Protein AF-A0A936I735-F1 (afdb_monomer_lite)

Secondary structure (DSSP, 8-state):
-HHHHHHHTTS-EEEE--TTS-HHHHHHHHHHHHGGGEEEESSS-HHHHHHH-SEEE-SS-TTHHHHHHTT-EEE-SS-HHHHHTT-GGGGTTTHHHHHHHHHHHHHHT-------GGGGSSSSTTSS--

Sequence (130 aa):
MQSCKNIAGGRKIVFKLHPNEKVHRAIREIEKVFADTAEVYTACNTDHMIANCEELITQFSSVVYIGMALGKKVYSYFPIEQLKERMPIQNGGTSAKLIAEWSKAILLEEDLEFVPAVKYFQSSQLLFND

Foldseek 3Di: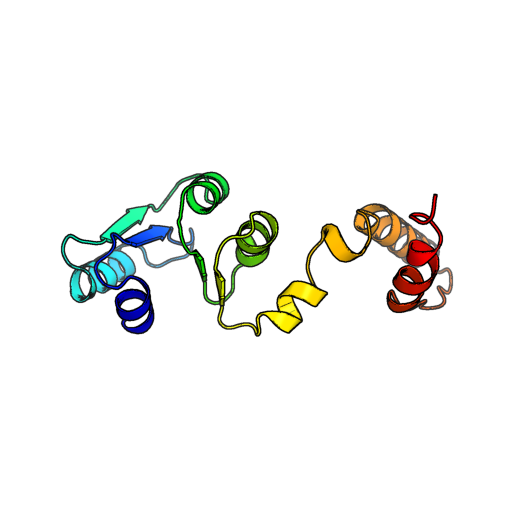
DVVVVVVCVLAAEEAEDDLPDPVVVVVVVCCVRQPPRYDYDPDDDVLVVLLPDQAEEDEDDPCQLSNVVSVHHYHYVDDPVVVVVVRCPLQVVCVVVVVVVVVVCVVVVNDDDDDDSVVRVVVVVVPPDD

Structure (mmCIF, N/CA/C/O backbone):
data_AF-A0A936I735-F1
#
_entry.id   AF-A0A936I735-F1
#
loop_
_atom_site.group_PDB
_atom_site.id
_atom_site.type_symbol
_atom_site.label_atom_id
_atom_site.label_alt_id
_atom_site.label_comp_id
_atom_site.label_asym_id
_atom_site.label_entity_id
_atom_site.label_seq_id
_atom_site.pdbx_PDB_ins_code
_atom_site.Cartn_x
_atom_site.Cartn_y
_atom_site.Cartn_z
_atom_site.occupancy
_atom_site.B_iso_or_equiv
_atom_site.auth_seq_id
_atom_site.auth_comp_id
_atom_site.auth_asym_id
_atom_site.auth_atom_id
_atom_site.pdbx_PDB_model_num
ATOM 1 N N . MET A 1 1 ? -1.718 11.078 9.966 1.00 82.94 1 MET A N 1
ATOM 2 C CA . MET A 1 1 ? -2.798 10.341 10.663 1.00 82.94 1 MET A CA 1
ATOM 3 C C . MET A 1 1 ? -4.148 11.037 10.548 1.00 82.94 1 MET A C 1
ATOM 5 O O . MET A 1 1 ? -5.069 10.395 10.068 1.00 82.94 1 MET A O 1
ATOM 9 N N . GLN A 1 2 ? -4.283 12.327 10.888 1.00 85.69 2 GLN A N 1
ATOM 10 C CA . GLN A 1 2 ? -5.578 13.025 10.784 1.00 85.69 2 GLN A CA 1
ATOM 11 C C . GLN A 1 2 ? -6.191 12.978 9.373 1.00 85.69 2 GLN A C 1
ATOM 13 O O . GLN A 1 2 ? -7.377 12.701 9.229 1.00 85.69 2 GLN A O 1
ATOM 18 N N . SER A 1 3 ? -5.377 13.141 8.325 1.00 89.94 3 SER A N 1
ATOM 19 C CA . SER A 1 3 ? -5.841 13.011 6.938 1.00 89.94 3 SER A CA 1
ATOM 20 C C . SER A 1 3 ? -6.446 11.634 6.649 1.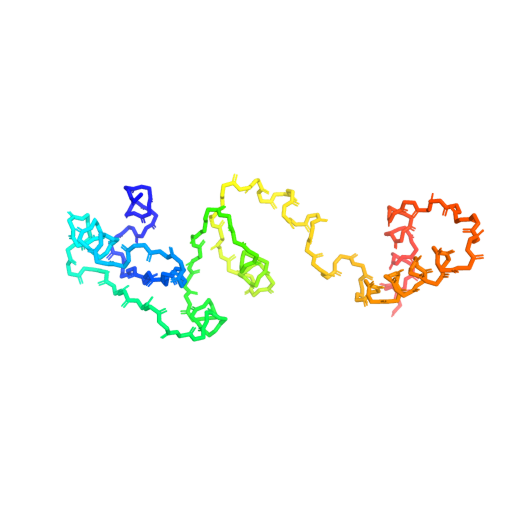00 89.94 3 SER A C 1
ATOM 22 O O . SER A 1 3 ? -7.480 11.549 5.999 1.00 89.94 3 SER A O 1
ATOM 24 N N . CYS A 1 4 ? -5.863 10.558 7.192 1.00 92.12 4 CYS A N 1
ATOM 25 C CA . CYS A 1 4 ? -6.403 9.207 7.034 1.00 92.12 4 CYS A CA 1
ATOM 26 C C . CYS A 1 4 ? -7.763 9.055 7.731 1.00 92.12 4 CYS A C 1
ATOM 28 O O . CYS A 1 4 ? -8.644 8.402 7.186 1.00 92.12 4 CYS A O 1
ATOM 30 N N . LYS A 1 5 ? -7.963 9.691 8.895 1.00 90.12 5 LYS A N 1
ATOM 31 C CA . LYS A 1 5 ? -9.254 9.703 9.606 1.00 90.12 5 LYS A CA 1
ATOM 32 C C . LYS A 1 5 ? -10.343 10.400 8.795 1.00 90.12 5 LYS A C 1
ATOM 34 O O . LYS A 1 5 ? -11.456 9.894 8.699 1.00 90.12 5 LYS A O 1
ATOM 39 N N . ASN A 1 6 ? -9.998 11.522 8.169 1.00 92.12 6 ASN A N 1
ATOM 40 C CA . ASN A 1 6 ? -10.924 12.258 7.314 1.00 92.12 6 ASN A CA 1
ATOM 41 C C . ASN A 1 6 ? -11.299 11.446 6.063 1.00 92.12 6 ASN A C 1
ATOM 43 O O . ASN A 1 6 ? -12.469 11.400 5.705 1.00 92.12 6 ASN A O 1
ATOM 47 N N . ILE A 1 7 ? -10.329 10.767 5.436 1.00 93.19 7 ILE A N 1
ATOM 48 C CA . ILE A 1 7 ? -10.574 9.877 4.285 1.00 93.19 7 ILE A CA 1
ATOM 49 C C . ILE A 1 7 ? -11.459 8.689 4.686 1.00 93.19 7 ILE A C 1
ATOM 51 O O . ILE A 1 7 ? -12.406 8.351 3.974 1.00 93.19 7 ILE A O 1
ATOM 55 N N . ALA A 1 8 ? -11.180 8.077 5.842 1.00 92.19 8 ALA A N 1
ATOM 56 C CA . ALA A 1 8 ? -11.948 6.947 6.350 1.00 92.19 8 ALA A CA 1
ATOM 57 C C . ALA A 1 8 ? -13.418 7.314 6.608 1.00 92.19 8 ALA A C 1
ATOM 59 O O . ALA A 1 8 ? -14.290 6.473 6.420 1.00 92.19 8 ALA A O 1
ATOM 60 N N . GLY A 1 9 ? -13.716 8.555 7.013 1.00 90.94 9 GLY A N 1
ATOM 61 C CA . GLY A 1 9 ? -15.096 9.038 7.134 1.00 90.94 9 GLY A CA 1
ATOM 62 C C . GLY A 1 9 ? -15.965 8.187 8.068 1.00 90.94 9 GLY A C 1
ATOM 63 O O . GLY A 1 9 ? -17.140 7.978 7.788 1.00 90.94 9 GLY A O 1
ATOM 64 N N . GLY A 1 10 ? -15.374 7.638 9.134 1.00 89.38 10 GLY A N 1
ATOM 65 C CA . GLY A 1 10 ? -16.045 6.731 10.075 1.00 89.38 10 GLY A CA 1
ATOM 66 C C . GLY A 1 10 ? -16.001 5.246 9.695 1.00 89.38 10 GLY A C 1
ATOM 67 O O . GLY A 1 10 ? -16.372 4.411 10.515 1.00 89.38 10 GLY A O 1
ATOM 68 N N . ARG A 1 11 ? -15.509 4.887 8.500 1.00 92.44 11 ARG A N 1
ATOM 69 C CA . ARG A 1 11 ? -15.214 3.490 8.151 1.00 92.44 11 ARG A CA 1
ATOM 70 C C . ARG A 1 11 ? -14.033 2.975 8.973 1.00 92.44 11 ARG A C 1
ATOM 72 O O . ARG A 1 11 ? -13.132 3.730 9.344 1.00 92.44 11 ARG A O 1
ATOM 79 N N . LYS A 1 12 ? -14.024 1.663 9.202 1.00 93.94 12 LYS A N 1
ATOM 80 C CA . LYS A 1 12 ? -12.902 0.955 9.818 1.00 93.94 12 LYS A CA 1
ATOM 81 C C . LYS A 1 12 ? -11.635 1.149 8.987 1.00 93.94 12 LYS A C 1
ATOM 83 O O . LYS A 1 12 ? -11.676 1.042 7.761 1.00 93.94 12 LYS A O 1
ATOM 88 N N . ILE A 1 13 ? -10.513 1.398 9.652 1.00 95.56 13 ILE A N 1
ATOM 89 C CA . ILE A 1 13 ? -9.209 1.544 9.006 1.00 95.56 13 ILE A CA 1
ATOM 90 C C . ILE A 1 13 ? -8.292 0.392 9.402 1.00 95.56 13 ILE A C 1
ATOM 92 O O . ILE A 1 13 ? -8.216 0.005 10.565 1.00 95.56 13 ILE A O 1
ATOM 96 N N . VAL A 1 14 ? -7.574 -0.151 8.424 1.00 95.44 14 VAL A N 1
ATOM 97 C CA . VAL A 1 14 ? -6.590 -1.203 8.665 1.00 95.44 14 VAL A CA 1
ATOM 98 C C . VAL A 1 14 ? -5.197 -0.656 8.382 1.00 95.44 14 VAL A C 1
ATOM 100 O O . VAL A 1 14 ? -4.895 -0.224 7.271 1.00 95.44 14 VAL A O 1
ATOM 103 N N . PHE A 1 15 ? -4.338 -0.679 9.394 1.00 95.62 15 PHE A N 1
ATOM 104 C CA . PHE A 1 15 ? -2.940 -0.291 9.304 1.00 95.62 15 PHE A CA 1
ATOM 105 C C . PHE A 1 15 ? -2.065 -1.525 9.140 1.00 95.62 15 PHE A C 1
ATOM 107 O O . PHE A 1 15 ? -1.993 -2.364 10.032 1.00 95.62 15 PHE A O 1
ATOM 114 N N . LYS A 1 16 ? -1.329 -1.600 8.032 1.00 95.31 16 LYS A N 1
ATOM 115 C CA . LYS A 1 16 ? -0.221 -2.543 7.872 1.00 95.31 16 LYS A CA 1
ATOM 116 C C . LYS A 1 16 ? 1.089 -1.807 8.131 1.00 95.31 16 LYS A C 1
ATOM 118 O O . LYS A 1 16 ? 1.448 -0.905 7.375 1.00 95.31 16 LYS A O 1
ATOM 123 N N . LEU A 1 17 ? 1.813 -2.184 9.182 1.00 94.56 17 LEU A N 1
ATOM 124 C CA . LEU A 1 17 ? 3.085 -1.546 9.524 1.00 94.56 17 LEU A CA 1
ATOM 125 C C . LEU A 1 17 ? 4.237 -2.089 8.665 1.00 94.56 17 LEU A C 1
ATOM 127 O O . LEU A 1 17 ? 4.254 -3.246 8.229 1.00 94.56 17 LEU A O 1
ATOM 131 N N . HIS A 1 18 ? 5.215 -1.232 8.376 1.00 89.50 18 HIS A N 1
ATOM 132 C CA . HIS A 1 18 ? 6.459 -1.670 7.750 1.00 89.50 18 HIS A CA 1
ATOM 133 C C . HIS A 1 18 ? 7.284 -2.483 8.768 1.00 89.50 18 HIS A C 1
ATOM 135 O O . HIS A 1 18 ? 7.281 -2.118 9.942 1.00 89.50 18 HIS A O 1
ATOM 141 N N . PRO A 1 19 ? 8.023 -3.535 8.363 1.00 88.50 19 PRO A N 1
ATOM 142 C CA . PRO A 1 19 ? 8.858 -4.310 9.290 1.00 88.50 19 PRO A CA 1
ATOM 143 C C . PRO A 1 19 ? 9.851 -3.461 10.101 1.00 88.50 19 PRO A C 1
ATOM 145 O O . PRO A 1 19 ? 10.115 -3.752 11.260 1.00 88.50 19 PRO A O 1
ATOM 148 N N . ASN A 1 20 ? 10.347 -2.373 9.504 1.00 90.00 20 ASN A N 1
ATOM 149 C CA . ASN A 1 20 ? 11.278 -1.434 10.147 1.00 90.00 20 ASN A CA 1
ATOM 150 C C . ASN A 1 20 ? 10.590 -0.327 10.973 1.00 90.00 20 ASN A C 1
ATOM 152 O O . ASN A 1 20 ? 11.257 0.605 11.420 1.00 90.00 20 ASN A O 1
ATOM 156 N N . GLU A 1 21 ? 9.267 -0.365 11.136 1.00 92.25 21 GLU A N 1
ATOM 157 C CA . GLU A 1 21 ? 8.545 0.627 11.934 1.00 92.25 21 GLU A CA 1
ATOM 158 C C . GLU A 1 21 ? 8.789 0.416 13.436 1.00 92.25 21 GLU A C 1
ATOM 160 O O . GLU A 1 21 ? 8.927 -0.708 13.921 1.00 92.25 21 GLU A O 1
ATOM 165 N N . LYS A 1 22 ? 8.763 1.501 14.218 1.00 95.56 22 LYS A N 1
ATOM 166 C CA . LYS A 1 22 ? 8.757 1.428 15.684 1.00 95.56 22 LYS A CA 1
ATOM 167 C C . LYS A 1 22 ? 7.367 1.002 16.165 1.00 95.56 22 LYS A C 1
ATOM 169 O O . LYS A 1 22 ? 6.604 1.825 16.668 1.00 95.56 22 LYS A O 1
ATOM 174 N N . VAL A 1 23 ? 7.052 -0.289 16.038 1.00 94.69 23 VAL A N 1
ATOM 175 C CA . VAL A 1 23 ? 5.714 -0.884 16.241 1.00 94.69 23 VAL A CA 1
ATOM 176 C C . VAL A 1 23 ? 4.999 -0.365 17.491 1.00 94.69 23 VAL A C 1
ATOM 178 O O . VAL A 1 23 ? 3.900 0.172 17.387 1.00 94.69 23 VAL A O 1
ATOM 181 N N . HIS A 1 24 ? 5.626 -0.441 18.670 1.00 94.62 24 HIS A N 1
ATOM 182 C CA . HIS A 1 24 ? 4.991 0.008 19.918 1.00 94.62 24 HIS A CA 1
ATOM 183 C C . HIS A 1 24 ? 4.646 1.498 19.922 1.00 94.62 24 HIS A C 1
ATOM 185 O O . HIS A 1 24 ? 3.649 1.907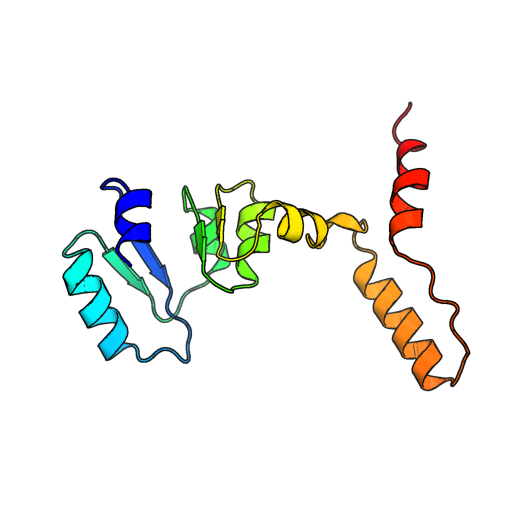 20.511 1.00 94.62 24 HIS A O 1
ATOM 191 N N . ARG A 1 25 ? 5.483 2.328 19.294 1.00 95.75 25 ARG A N 1
ATOM 192 C CA . ARG A 1 25 ? 5.204 3.755 19.155 1.00 95.75 25 ARG A CA 1
ATOM 193 C C . ARG A 1 25 ? 4.048 3.967 18.178 1.00 95.75 25 ARG A C 1
ATOM 195 O O . ARG A 1 25 ? 3.125 4.697 18.519 1.00 95.75 25 ARG A O 1
ATOM 202 N N . ALA A 1 26 ? 4.096 3.319 17.016 1.00 95.00 26 ALA A N 1
ATOM 203 C CA . ALA A 1 26 ? 3.087 3.456 15.973 1.00 95.00 26 ALA A CA 1
ATOM 204 C C . ALA A 1 26 ? 1.693 3.031 16.457 1.00 95.00 26 ALA A C 1
ATOM 206 O O . ALA A 1 26 ? 0.743 3.780 16.263 1.00 95.00 26 ALA A O 1
ATOM 207 N N . ILE A 1 27 ? 1.576 1.896 17.156 1.00 94.06 27 ILE A N 1
ATOM 208 C CA . ILE A 1 27 ? 0.305 1.431 17.738 1.00 94.06 27 ILE A CA 1
ATOM 209 C C . ILE A 1 27 ? -0.271 2.486 18.689 1.00 94.06 27 ILE A C 1
ATOM 211 O O . ILE A 1 27 ? -1.406 2.910 18.501 1.00 94.06 27 ILE A O 1
ATOM 215 N N . ARG A 1 28 ? 0.534 3.011 19.626 1.00 94.12 28 ARG A N 1
ATOM 216 C CA . ARG A 1 28 ? 0.080 4.070 20.547 1.00 94.12 28 ARG A CA 1
ATOM 217 C C . ARG A 1 28 ? -0.370 5.339 19.825 1.00 94.12 28 ARG A C 1
ATOM 219 O O . ARG A 1 28 ? -1.277 6.021 20.289 1.00 94.12 28 ARG A O 1
ATOM 226 N N . GLU A 1 29 ? 0.301 5.718 18.740 1.00 94.81 29 GLU A N 1
ATOM 227 C CA . GLU A 1 29 ? -0.087 6.886 17.942 1.00 94.81 29 GLU A CA 1
ATOM 228 C C . GLU A 1 29 ? -1.395 6.634 17.171 1.00 94.81 29 GLU A C 1
ATOM 230 O O . GLU A 1 29 ? -2.242 7.524 17.114 1.00 94.81 29 GLU A O 1
ATOM 235 N N . ILE A 1 30 ? -1.595 5.422 16.645 1.00 94.62 30 ILE A N 1
ATOM 236 C CA . ILE A 1 30 ? -2.829 5.006 15.964 1.00 94.62 30 ILE A CA 1
ATOM 237 C C . ILE A 1 30 ? -4.005 4.994 16.948 1.00 94.62 30 ILE A C 1
ATOM 239 O O . ILE A 1 30 ? -5.010 5.656 16.700 1.00 94.62 30 ILE A O 1
ATOM 243 N N . GLU A 1 31 ? -3.871 4.316 18.086 1.00 91.94 31 GLU A N 1
ATOM 244 C CA . GLU A 1 31 ? -4.925 4.210 19.107 1.00 91.94 31 GLU A CA 1
ATOM 245 C C . GLU A 1 31 ? -5.393 5.589 19.586 1.00 91.94 31 GLU A C 1
ATOM 247 O O . GLU A 1 31 ? -6.591 5.836 19.706 1.00 91.94 31 GLU A O 1
ATOM 252 N N . LYS A 1 32 ? -4.468 6.542 19.765 1.00 93.19 32 LYS A N 1
ATOM 253 C CA . LYS A 1 32 ? -4.804 7.924 20.149 1.00 93.19 32 LYS A CA 1
ATOM 254 C C . LYS A 1 32 ? -5.702 8.645 19.144 1.00 93.19 32 LYS A C 1
ATOM 256 O O . LYS A 1 32 ? -6.460 9.526 19.537 1.00 93.19 32 LYS A O 1
ATOM 261 N N . VAL A 1 33 ? -5.590 8.335 17.853 1.00 92.31 33 VAL A N 1
ATOM 262 C CA . VAL A 1 33 ? -6.312 9.049 16.785 1.00 92.31 33 VAL A CA 1
ATOM 263 C C . VAL A 1 33 ? -7.589 8.315 16.375 1.00 92.31 33 VAL A C 1
ATOM 265 O O . VAL A 1 33 ? -8.605 8.961 16.084 1.00 92.31 33 VAL A O 1
ATOM 268 N N . PHE A 1 34 ? -7.536 6.985 16.339 1.00 91.56 34 PHE A N 1
ATOM 269 C CA . PHE A 1 34 ? -8.571 6.130 15.759 1.00 91.56 34 PHE A CA 1
ATOM 270 C C . PHE A 1 34 ? -9.347 5.309 16.793 1.00 91.56 34 PHE A C 1
ATOM 272 O O . PHE A 1 34 ? -10.372 4.736 16.429 1.00 91.56 34 PHE A O 1
ATOM 279 N N . ALA A 1 35 ? -8.913 5.294 18.057 1.00 85.31 35 ALA A N 1
ATOM 280 C CA . ALA A 1 35 ? -9.537 4.527 19.132 1.00 85.31 35 ALA A CA 1
ATOM 281 C C . ALA A 1 35 ? -9.816 3.071 18.701 1.00 85.31 35 ALA A C 1
ATOM 283 O O . ALA A 1 35 ? -8.897 2.364 18.298 1.00 85.31 35 ALA A O 1
ATOM 284 N N . ASP A 1 36 ? -11.075 2.649 18.747 1.00 82.94 36 ASP A N 1
ATOM 285 C CA . ASP A 1 36 ? -11.587 1.314 18.431 1.00 82.94 36 ASP A CA 1
ATOM 286 C C . ASP A 1 36 ? -11.826 1.059 16.931 1.00 82.94 36 ASP A C 1
ATOM 288 O O . ASP A 1 36 ? -12.103 -0.066 16.522 1.00 82.94 36 ASP A O 1
ATOM 292 N N . THR A 1 37 ? -11.694 2.081 16.083 1.00 86.75 37 THR A N 1
ATOM 293 C CA . THR A 1 37 ? -11.973 1.965 14.637 1.00 86.75 37 THR A CA 1
ATOM 294 C C . THR A 1 37 ? -10.772 1.516 13.801 1.00 86.75 37 THR A C 1
ATOM 296 O O . THR A 1 37 ? -10.896 1.361 12.582 1.00 86.75 37 THR A O 1
ATOM 299 N N . ALA A 1 38 ? -9.611 1.305 14.430 1.00 93.88 38 ALA A N 1
ATOM 300 C CA . ALA A 1 38 ? -8.390 0.870 13.764 1.00 93.88 38 ALA A CA 1
ATOM 301 C C . ALA A 1 38 ? -8.006 -0.569 14.117 1.00 93.88 38 ALA A C 1
ATOM 303 O O . ALA A 1 38 ? -7.935 -0.941 15.283 1.00 93.88 38 ALA A O 1
ATOM 304 N N . GLU A 1 39 ? -7.643 -1.342 13.098 1.00 94.44 39 GLU A N 1
ATOM 305 C CA . GLU A 1 39 ? -6.910 -2.598 13.262 1.00 94.44 39 GLU A CA 1
ATOM 306 C C . GLU A 1 39 ? -5.472 -2.430 12.794 1.00 94.44 39 GLU A C 1
ATOM 308 O O . GLU A 1 39 ? -5.215 -1.778 11.781 1.00 94.44 39 GLU A O 1
ATOM 313 N N . VAL A 1 40 ? -4.526 -3.029 13.516 1.00 94.94 40 VAL A N 1
ATOM 314 C CA . VAL A 1 40 ? -3.098 -2.934 13.201 1.00 94.94 40 VAL A CA 1
ATOM 315 C C . VAL A 1 40 ? -2.520 -4.324 12.971 1.00 94.94 40 VAL A C 1
ATOM 317 O O . VAL A 1 40 ? -2.593 -5.190 13.836 1.00 94.94 40 VAL A O 1
ATOM 320 N N . TYR A 1 41 ? -1.886 -4.508 11.816 1.00 95.06 41 TYR A N 1
ATOM 321 C CA . TYR A 1 41 ? -1.176 -5.720 11.432 1.00 95.06 41 TYR A CA 1
ATOM 322 C C . TYR A 1 41 ? 0.310 -5.416 11.231 1.00 95.06 41 TYR A C 1
ATOM 324 O O . TYR A 1 41 ? 0.689 -4.488 10.514 1.00 95.06 41 TYR A O 1
ATOM 332 N N . THR A 1 42 ? 1.169 -6.221 11.850 1.00 92.06 42 THR A N 1
ATOM 333 C CA . THR A 1 42 ? 2.633 -6.135 11.703 1.00 92.06 42 THR A CA 1
ATOM 334 C C . THR A 1 42 ? 3.175 -7.144 10.693 1.00 92.06 42 THR A C 1
ATOM 336 O O . THR A 1 42 ? 4.193 -6.884 10.054 1.00 92.06 42 THR A O 1
ATOM 339 N N . ALA A 1 43 ? 2.474 -8.265 10.504 1.00 88.31 43 ALA A N 1
ATOM 340 C CA . ALA A 1 43 ? 2.808 -9.311 9.547 1.00 88.31 43 ALA A CA 1
ATOM 341 C C . ALA A 1 43 ? 1.534 -9.840 8.875 1.00 88.31 43 ALA A C 1
ATOM 343 O O . ALA A 1 43 ? 0.623 -10.323 9.544 1.00 88.31 43 ALA A O 1
ATOM 344 N N . CYS A 1 44 ? 1.467 -9.718 7.550 1.00 88.62 44 CYS A N 1
ATOM 345 C CA . CYS A 1 44 ? 0.359 -10.173 6.710 1.00 88.62 44 CYS A CA 1
ATOM 346 C C . CYS A 1 44 ? 0.719 -9.993 5.227 1.00 88.62 44 CYS A C 1
ATOM 348 O O . CYS A 1 44 ? 1.610 -9.210 4.876 1.00 88.62 44 CYS A O 1
ATOM 350 N N . ASN A 1 45 ? -0.004 -10.689 4.347 1.00 93.56 45 ASN A N 1
ATOM 351 C CA . ASN A 1 45 ? 0.090 -10.457 2.911 1.00 93.56 45 ASN A CA 1
ATOM 352 C C . ASN A 1 45 ? -0.616 -9.133 2.562 1.00 93.56 45 ASN A C 1
ATOM 354 O O . ASN A 1 45 ? -1.837 -9.026 2.665 1.00 93.56 45 ASN A O 1
ATOM 358 N N . THR A 1 46 ? 0.164 -8.126 2.164 1.00 94.75 46 THR A N 1
ATOM 359 C CA . THR A 1 46 ? -0.351 -6.780 1.868 1.00 94.75 46 THR A CA 1
ATOM 360 C C . THR A 1 46 ? -1.233 -6.766 0.617 1.00 94.75 46 THR A C 1
ATOM 362 O O . THR A 1 46 ? -2.222 -6.038 0.584 1.00 94.75 46 THR A O 1
ATOM 365 N N . ASP A 1 47 ? -0.953 -7.618 -0.365 1.00 95.25 47 ASP A N 1
ATOM 366 C CA . ASP A 1 47 ? -1.686 -7.675 -1.632 1.00 95.25 47 ASP A CA 1
ATOM 367 C C . ASP A 1 47 ? -3.127 -8.143 -1.400 1.00 95.25 47 ASP A C 1
ATOM 369 O O . ASP A 1 47 ? -4.073 -7.537 -1.902 1.00 95.25 47 ASP A O 1
ATOM 373 N N . HIS A 1 48 ? -3.310 -9.154 -0.542 1.00 95.56 48 HIS A N 1
ATOM 374 C CA . HIS A 1 48 ? -4.639 -9.600 -0.113 1.00 95.56 48 HIS A CA 1
ATOM 375 C C . HIS A 1 48 ? -5.416 -8.498 0.612 1.00 95.56 48 HIS A C 1
ATOM 377 O O . HIS A 1 48 ? -6.621 -8.358 0.400 1.00 95.56 48 HIS A O 1
ATOM 383 N N . MET A 1 49 ? -4.751 -7.703 1.454 1.00 96.06 49 MET A N 1
ATOM 384 C CA . MET A 1 49 ? -5.411 -6.588 2.140 1.00 96.06 49 MET A CA 1
ATOM 385 C C . MET A 1 49 ? -5.875 -5.524 1.147 1.00 96.06 49 MET A C 1
ATOM 387 O O . MET A 1 49 ? -7.001 -5.048 1.250 1.00 96.06 49 MET A O 1
ATOM 391 N N . ILE A 1 50 ? -5.036 -5.188 0.163 1.00 97.25 50 ILE A N 1
ATOM 392 C CA . ILE A 1 50 ? -5.364 -4.202 -0.874 1.00 97.25 50 ILE A CA 1
ATOM 393 C C . ILE A 1 50 ? -6.516 -4.697 -1.749 1.00 97.25 50 ILE A C 1
ATOM 395 O O . ILE A 1 50 ? -7.434 -3.937 -2.047 1.00 97.25 50 ILE A O 1
ATOM 399 N N . ALA A 1 51 ? -6.517 -5.975 -2.132 1.00 96.88 51 ALA A N 1
ATOM 400 C CA . ALA A 1 51 ? -7.594 -6.550 -2.934 1.00 96.88 51 ALA A CA 1
ATOM 401 C C . ALA A 1 51 ? -8.967 -6.436 -2.250 1.00 96.88 51 ALA A C 1
ATOM 403 O O . ALA A 1 51 ? -9.974 -6.216 -2.926 1.00 96.88 51 ALA A O 1
ATOM 404 N N . ASN A 1 52 ? -8.998 -6.510 -0.918 1.00 95.94 52 ASN A N 1
ATOM 405 C CA . ASN A 1 52 ? -10.226 -6.503 -0.122 1.00 95.94 52 ASN A CA 1
ATOM 406 C C . ASN A 1 52 ? -10.574 -5.142 0.499 1.00 95.94 52 ASN A C 1
ATOM 408 O O . ASN A 1 52 ? -11.630 -5.016 1.113 1.00 95.94 52 ASN A O 1
ATOM 412 N N . CYS A 1 53 ? -9.731 -4.118 0.352 1.00 96.19 53 CYS A N 1
ATOM 413 C CA . CYS A 1 53 ? -10.065 -2.777 0.821 1.00 96.19 53 CYS A CA 1
ATOM 414 C C . CYS A 1 53 ? -10.878 -1.998 -0.224 1.00 96.19 53 CYS A C 1
ATOM 416 O O . CYS A 1 53 ? -10.837 -2.288 -1.424 1.00 96.19 53 CYS A O 1
ATOM 418 N N . GLU A 1 54 ? -11.625 -0.996 0.235 1.00 95.69 54 GLU A N 1
ATOM 419 C CA . GLU A 1 54 ? -12.360 -0.080 -0.644 1.00 95.69 54 GLU A CA 1
ATOM 420 C C . GLU A 1 54 ? -11.440 1.010 -1.214 1.00 95.69 54 GLU A C 1
ATOM 422 O O . GLU A 1 54 ? -11.460 1.304 -2.408 1.00 95.69 54 GLU A O 1
ATOM 427 N N . GLU A 1 55 ? -10.569 1.562 -0.367 1.00 96.75 55 GLU A N 1
ATOM 428 C CA . GLU A 1 55 ? -9.606 2.601 -0.728 1.00 96.75 55 GLU A CA 1
ATOM 429 C C . GLU A 1 55 ? -8.237 2.291 -0.105 1.00 96.75 55 GLU A C 1
ATOM 431 O O . GLU A 1 55 ? -8.150 1.705 0.978 1.00 96.75 55 GLU A O 1
ATOM 436 N N . LEU A 1 56 ? -7.158 2.685 -0.781 1.00 97.44 56 LEU A N 1
ATOM 437 C CA . LEU A 1 56 ? -5.777 2.490 -0.335 1.00 97.44 56 LEU A CA 1
ATOM 438 C C . LEU A 1 56 ? -5.125 3.843 -0.034 1.00 97.44 56 LEU A C 1
ATOM 440 O O . LEU A 1 56 ? -5.121 4.736 -0.876 1.00 97.44 56 LEU A O 1
ATOM 444 N N . ILE A 1 57 ? -4.513 3.983 1.143 1.00 96.50 57 ILE A N 1
ATOM 445 C CA . ILE A 1 57 ? -3.740 5.171 1.529 1.00 96.50 57 ILE A CA 1
ATOM 446 C C . ILE A 1 57 ? -2.287 4.757 1.749 1.00 96.50 57 ILE A C 1
ATOM 448 O O . ILE A 1 57 ? -2.002 3.899 2.582 1.00 96.50 57 ILE A O 1
ATOM 452 N N . THR A 1 58 ? -1.352 5.391 1.045 1.00 94.50 58 THR A N 1
ATOM 453 C CA . THR A 1 58 ? 0.092 5.193 1.242 1.00 94.50 58 THR A CA 1
ATOM 454 C C . THR A 1 58 ? 0.818 6.535 1.185 1.00 94.50 58 THR A C 1
ATOM 456 O O . THR A 1 58 ? 0.303 7.493 0.621 1.00 94.50 58 THR A O 1
ATOM 459 N N . GLN A 1 59 ? 2.007 6.637 1.779 1.00 91.56 59 GLN A N 1
ATOM 460 C CA . GLN A 1 59 ? 2.872 7.807 1.562 1.00 91.56 59 GLN A CA 1
ATOM 461 C C . GLN A 1 59 ? 3.834 7.515 0.410 1.00 91.56 59 GLN A C 1
ATOM 463 O O . GLN A 1 59 ? 3.701 8.074 -0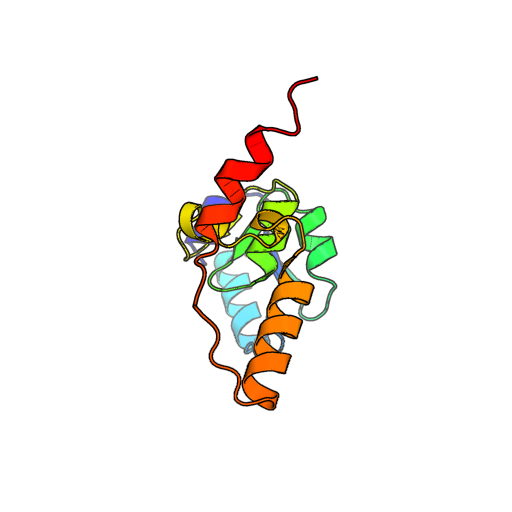.674 1.00 91.56 59 GLN A O 1
ATOM 468 N N . PHE A 1 60 ? 4.749 6.568 0.645 1.00 89.81 60 PHE A N 1
ATOM 469 C CA . PHE A 1 60 ? 5.806 6.173 -0.282 1.00 89.81 60 PHE A CA 1
ATOM 470 C C . PHE A 1 60 ? 5.927 4.648 -0.313 1.00 89.81 60 PHE A C 1
ATOM 472 O O . PHE A 1 60 ? 6.776 4.064 0.356 1.00 89.81 60 PHE A O 1
ATOM 479 N N . SER A 1 61 ? 5.037 3.972 -1.036 1.00 92.06 61 SER A N 1
ATOM 480 C CA . SER A 1 61 ? 5.089 2.514 -1.147 1.00 92.06 61 SER A CA 1
ATOM 481 C C . SER A 1 61 ? 4.800 2.056 -2.565 1.00 92.06 61 SER A C 1
ATOM 483 O O . SER A 1 61 ? 3.886 2.564 -3.207 1.00 92.06 61 SER A O 1
ATOM 485 N N . SER A 1 62 ? 5.549 1.059 -3.039 1.00 92.50 62 SER A N 1
ATOM 486 C CA . SER A 1 62 ? 5.323 0.429 -4.344 1.00 92.50 62 SER A CA 1
ATOM 487 C C . SER A 1 62 ? 3.977 -0.292 -4.429 1.00 92.50 62 SER A C 1
ATOM 489 O O . SER A 1 62 ? 3.448 -0.454 -5.526 1.00 92.50 62 SER A O 1
ATOM 491 N N . VAL A 1 63 ? 3.368 -0.649 -3.292 1.00 94.00 63 VAL A N 1
ATOM 492 C CA . VAL A 1 63 ? 2.033 -1.271 -3.256 1.00 94.00 63 VAL A CA 1
ATOM 493 C C . VAL A 1 63 ? 0.937 -0.348 -3.801 1.00 94.00 63 VAL A C 1
ATOM 495 O O . VAL A 1 63 ? -0.158 -0.806 -4.120 1.00 94.00 63 VAL A O 1
ATOM 498 N N . VAL A 1 64 ? 1.240 0.945 -3.973 1.00 95.56 64 VAL A N 1
ATOM 499 C CA . VAL A 1 64 ? 0.390 1.897 -4.69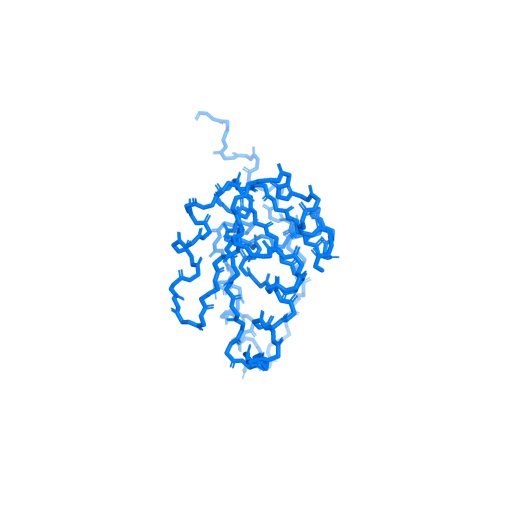2 1.00 95.56 64 VAL A CA 1
ATOM 500 C C . VAL A 1 64 ? 0.025 1.382 -6.088 1.00 95.56 64 VAL A C 1
ATOM 502 O O . VAL A 1 64 ? -1.132 1.472 -6.488 1.00 95.56 64 VAL A O 1
ATOM 505 N N . TYR A 1 65 ? 0.976 0.752 -6.787 1.00 93.94 65 TYR A N 1
ATOM 506 C CA . TYR A 1 65 ? 0.763 0.213 -8.127 1.00 93.94 65 TYR A CA 1
ATOM 507 C C . TYR A 1 65 ? -0.161 -1.008 -8.119 1.00 93.94 65 TYR A C 1
ATOM 509 O O . TYR A 1 65 ? -0.903 -1.208 -9.073 1.00 93.94 65 TYR A O 1
ATOM 517 N N . ILE A 1 66 ? -0.179 -1.786 -7.032 1.00 94.50 66 ILE A N 1
ATOM 518 C CA . ILE A 1 66 ? -1.116 -2.905 -6.859 1.00 94.50 66 ILE A CA 1
ATOM 519 C C . ILE A 1 66 ? -2.538 -2.361 -6.705 1.00 94.50 66 ILE A C 1
ATOM 521 O O . ILE A 1 66 ? -3.444 -2.800 -7.407 1.00 94.50 66 ILE A O 1
ATOM 525 N N . GLY A 1 67 ? -2.731 -1.353 -5.845 1.00 95.75 67 GLY A N 1
ATOM 526 C CA . GLY A 1 67 ? -4.029 -0.691 -5.695 1.00 95.75 67 GLY A CA 1
ATOM 527 C C . GLY A 1 67 ? -4.534 -0.101 -7.013 1.00 95.75 67 GLY A C 1
ATOM 528 O O . GLY A 1 67 ? -5.685 -0.319 -7.381 1.00 95.75 67 GLY A O 1
ATOM 529 N N . MET A 1 68 ? -3.656 0.573 -7.761 1.00 94.44 68 MET A N 1
ATOM 530 C CA . MET A 1 68 ? -3.984 1.129 -9.077 1.00 94.44 68 MET A CA 1
ATOM 531 C C . MET A 1 68 ? -4.312 0.045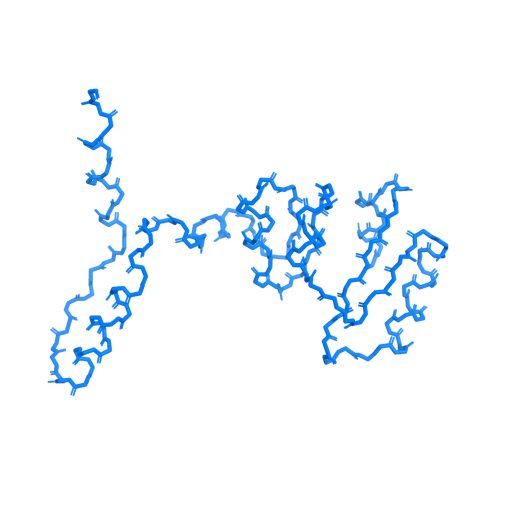 -10.112 1.00 94.44 68 MET A C 1
ATOM 533 O O . MET A 1 68 ? -5.291 0.189 -10.838 1.00 94.44 68 MET A O 1
ATOM 537 N N . ALA A 1 69 ? -3.544 -1.050 -10.162 1.00 92.12 69 ALA A N 1
ATOM 538 C CA . ALA A 1 69 ? -3.800 -2.172 -11.070 1.00 92.12 69 ALA A CA 1
ATOM 539 C C . ALA A 1 69 ? -5.159 -2.839 -10.804 1.00 92.12 69 ALA A C 1
ATOM 541 O O . ALA A 1 69 ? -5.827 -3.269 -11.738 1.00 92.12 69 ALA A O 1
ATOM 542 N N . LEU A 1 70 ? -5.583 -2.890 -9.539 1.00 94.50 70 LEU A N 1
ATOM 543 C CA . LEU A 1 70 ? -6.874 -3.440 -9.119 1.00 94.50 70 LEU A CA 1
ATOM 544 C C . LEU A 1 70 ? -8.036 -2.435 -9.226 1.00 94.50 70 LEU A C 1
ATOM 546 O O . LEU A 1 70 ? -9.138 -2.731 -8.765 1.00 94.50 70 LEU A O 1
ATOM 550 N N . GLY A 1 71 ? -7.807 -1.239 -9.779 1.00 94.44 71 GLY A N 1
ATOM 551 C CA . GLY A 1 71 ? -8.834 -0.202 -9.918 1.00 94.44 71 GLY A CA 1
ATOM 552 C C . GLY A 1 71 ? -9.301 0.403 -8.590 1.00 94.44 71 GLY A C 1
ATOM 553 O O . GLY A 1 71 ? -10.379 0.992 -8.528 1.00 94.44 71 GLY A O 1
ATOM 554 N N . LYS A 1 72 ? -8.519 0.261 -7.512 1.00 96.44 72 LYS A N 1
ATOM 555 C CA . LYS A 1 72 ? -8.841 0.854 -6.209 1.00 96.44 72 LYS A CA 1
ATOM 556 C C . LYS A 1 72 ? -8.672 2.366 -6.263 1.00 96.44 72 LYS A C 1
ATOM 558 O O . LYS A 1 72 ? -7.818 2.894 -6.977 1.00 96.44 72 LYS A O 1
ATOM 563 N N . LYS A 1 73 ? -9.429 3.077 -5.431 1.00 96.75 73 LYS A N 1
ATOM 564 C CA . LYS A 1 73 ? -9.172 4.494 -5.176 1.00 96.75 73 LYS A CA 1
ATOM 565 C C . LYS A 1 73 ? -7.941 4.625 -4.283 1.00 96.75 73 LYS A C 1
ATOM 567 O O . LYS A 1 73 ? -7.902 4.062 -3.190 1.00 96.75 73 LYS A O 1
ATOM 572 N N . VAL A 1 74 ? -6.930 5.346 -4.763 1.00 96.81 74 VAL A N 1
ATOM 573 C CA . VAL A 1 74 ? -5.620 5.439 -4.109 1.00 96.81 74 VAL A CA 1
ATOM 574 C C . VAL A 1 74 ? -5.315 6.878 -3.701 1.00 96.81 74 VAL A C 1
ATOM 576 O O . VAL A 1 74 ? -5.426 7.802 -4.502 1.00 96.81 74 VAL A O 1
ATOM 579 N N . TYR A 1 75 ? -4.865 7.044 -2.461 1.00 96.44 75 TYR A N 1
ATOM 580 C CA . TYR A 1 75 ? -4.245 8.254 -1.939 1.00 96.44 75 TYR A CA 1
ATOM 581 C C . TYR A 1 75 ? -2.743 8.016 -1.767 1.00 96.44 75 TYR A C 1
ATOM 583 O O . TYR A 1 75 ? -2.328 7.053 -1.118 1.00 96.44 75 TYR A O 1
ATOM 591 N N . SER A 1 76 ? -1.933 8.897 -2.349 1.00 95.00 76 SER A N 1
ATOM 592 C CA . SER A 1 76 ? -0.471 8.833 -2.318 1.00 95.00 76 SER A CA 1
ATOM 593 C C . SER A 1 76 ? 0.122 10.224 -2.122 1.00 95.00 76 SER A C 1
ATOM 595 O O . SER A 1 76 ? -0.517 11.220 -2.461 1.00 95.00 76 SER A O 1
ATOM 597 N N . TYR A 1 77 ? 1.342 10.306 -1.587 1.00 93.94 77 TYR A N 1
ATOM 598 C CA . TYR A 1 77 ? 2.102 11.563 -1.604 1.00 93.94 77 TYR A CA 1
ATOM 599 C C . TYR A 1 77 ? 2.701 11.844 -2.987 1.00 93.94 77 TYR A C 1
ATOM 601 O O . TYR A 1 77 ? 3.047 12.984 -3.286 1.00 93.94 77 TYR A O 1
ATOM 609 N N . PHE A 1 78 ? 2.793 10.828 -3.849 1.00 93.69 78 PHE A N 1
ATOM 610 C CA . PHE A 1 78 ? 3.104 11.030 -5.258 1.00 93.69 78 PHE A CA 1
ATOM 611 C C . PHE A 1 78 ? 1.854 11.467 -6.038 1.00 93.69 78 PHE A C 1
ATOM 613 O O . PHE A 1 78 ? 0.773 10.919 -5.800 1.00 93.69 78 PHE A O 1
ATOM 620 N N . PRO A 1 79 ? 1.986 12.387 -7.013 1.00 93.31 79 PRO A N 1
ATOM 621 C CA . PRO A 1 79 ? 0.893 12.717 -7.920 1.00 93.31 79 PRO A CA 1
ATOM 622 C C . PRO A 1 79 ? 0.403 11.475 -8.671 1.00 93.31 79 PRO A C 1
ATOM 624 O O . PRO A 1 79 ? 1.202 10.742 -9.254 1.00 93.31 79 PRO A O 1
ATOM 627 N N . ILE A 1 80 ? -0.914 11.253 -8.683 1.00 91.81 80 ILE A N 1
ATOM 628 C CA . ILE A 1 80 ? -1.517 10.051 -9.279 1.00 91.81 80 ILE A CA 1
ATOM 629 C C . ILE A 1 80 ? -1.189 9.929 -10.772 1.00 91.81 80 ILE A C 1
ATOM 631 O O . ILE A 1 80 ? -0.896 8.832 -11.237 1.00 91.81 80 ILE A O 1
ATOM 635 N N . GLU A 1 81 ? -1.160 11.040 -11.509 1.00 91.12 81 GLU A N 1
ATOM 636 C CA . GLU A 1 81 ? -0.813 11.028 -12.937 1.00 91.12 81 GLU A CA 1
ATOM 637 C C . GLU A 1 81 ? 0.628 10.547 -13.178 1.00 91.12 81 GLU A C 1
ATOM 639 O O . GLU A 1 81 ? 0.848 9.677 -14.017 1.00 91.12 81 GLU A O 1
ATOM 644 N N . GLN A 1 82 ? 1.591 10.969 -12.347 1.00 91.75 82 GLN A N 1
ATOM 645 C CA . GLN A 1 82 ? 2.970 10.463 -12.432 1.00 91.75 82 GLN A CA 1
ATOM 646 C C . GLN A 1 82 ? 3.071 8.970 -12.100 1.00 91.75 82 GLN A C 1
ATOM 648 O O . GLN A 1 82 ? 3.954 8.278 -12.599 1.00 91.75 82 GLN A O 1
ATOM 653 N N . LEU A 1 83 ? 2.203 8.457 -11.224 1.00 91.62 83 LEU A N 1
ATOM 654 C CA . LEU A 1 83 ? 2.161 7.026 -10.932 1.00 91.62 83 LEU A CA 1
ATOM 655 C C . LEU A 1 83 ? 1.560 6.237 -12.097 1.00 91.62 83 LEU A C 1
ATOM 657 O O . LEU A 1 83 ? 2.050 5.152 -12.396 1.00 91.62 83 LEU A O 1
ATOM 661 N N . LYS A 1 84 ? 0.545 6.772 -12.787 1.00 89.06 84 LYS A N 1
ATOM 662 C CA . LYS A 1 84 ? -0.052 6.124 -13.967 1.00 89.06 84 LYS A CA 1
ATOM 663 C C . LYS A 1 84 ? 0.976 5.955 -15.080 1.00 89.06 84 LYS A C 1
ATOM 665 O O . LYS A 1 84 ? 1.119 4.854 -15.601 1.00 89.06 84 LYS A O 1
ATOM 670 N N . GLU A 1 85 ? 1.755 7.000 -15.348 1.00 86.38 85 GLU A N 1
ATOM 671 C CA . GLU A 1 85 ? 2.892 6.970 -16.280 1.00 86.38 85 GLU A CA 1
ATOM 672 C C . GLU A 1 85 ? 3.987 5.975 -15.870 1.00 86.38 85 GLU A C 1
ATOM 674 O O . GLU A 1 85 ? 4.854 5.647 -16.663 1.00 86.38 85 GLU A O 1
ATOM 679 N N . ARG A 1 86 ? 3.995 5.488 -14.626 1.00 86.00 86 ARG A N 1
ATOM 680 C CA . ARG A 1 86 ? 4.995 4.541 -14.105 1.00 86.00 86 ARG A CA 1
ATOM 681 C C . ARG A 1 86 ? 4.437 3.139 -13.876 1.00 86.00 86 ARG A C 1
ATOM 683 O O . ARG A 1 86 ? 5.177 2.255 -13.449 1.00 86.00 86 ARG A O 1
ATOM 690 N N . MET A 1 87 ? 3.163 2.902 -14.191 1.00 85.31 87 MET A N 1
ATOM 691 C CA . MET A 1 87 ? 2.540 1.592 -14.024 1.00 85.31 87 MET A CA 1
ATOM 692 C C . MET A 1 87 ? 3.287 0.529 -14.842 1.00 85.31 87 MET A C 1
ATOM 694 O O . MET A 1 87 ? 3.532 0.755 -16.025 1.00 85.31 87 MET A O 1
ATOM 698 N N . PRO A 1 88 ? 3.598 -0.654 -14.282 1.00 71.12 88 PRO A N 1
ATOM 699 C CA . PRO A 1 88 ? 4.308 -1.710 -15.012 1.00 71.12 88 PRO A CA 1
ATOM 700 C C . PRO A 1 88 ? 3.620 -2.166 -16.308 1.00 71.12 88 PRO A C 1
ATOM 702 O O . PRO A 1 88 ? 4.289 -2.624 -17.228 1.00 71.12 88 PRO A O 1
ATOM 705 N N . ILE A 1 89 ? 2.294 -2.012 -16.407 1.00 72.81 89 ILE A N 1
ATOM 706 C CA . ILE A 1 89 ? 1.511 -2.409 -17.588 1.00 72.81 89 ILE A CA 1
ATOM 707 C C . ILE A 1 89 ? 1.780 -1.532 -18.821 1.00 72.81 89 ILE A C 1
ATOM 709 O O . ILE A 1 89 ? 1.472 -1.933 -19.940 1.00 72.81 89 ILE A O 1
ATOM 713 N N . GLN A 1 90 ? 2.394 -0.361 -18.639 1.00 69.25 90 GLN A N 1
ATOM 714 C CA . GLN A 1 90 ? 2.571 0.637 -19.694 1.00 69.25 90 GLN A CA 1
ATOM 715 C C . GLN A 1 90 ? 3.401 0.164 -20.898 1.00 69.25 90 GLN A C 1
ATOM 717 O O . GLN A 1 90 ? 3.285 0.738 -21.974 1.00 69.25 90 GLN A O 1
ATOM 722 N N . ASN A 1 91 ? 4.249 -0.858 -20.735 1.00 70.31 91 ASN A N 1
ATOM 723 C CA . ASN A 1 91 ? 5.132 -1.346 -21.797 1.00 70.31 91 ASN A CA 1
ATOM 724 C C . ASN A 1 91 ? 4.757 -2.742 -22.310 1.00 70.31 91 ASN A C 1
ATOM 726 O O . ASN A 1 91 ? 5.595 -3.420 -22.903 1.00 70.31 91 ASN A O 1
ATOM 730 N N . GLY A 1 92 ? 3.530 -3.203 -22.043 1.00 74.00 92 GLY A N 1
ATOM 731 C CA . GLY A 1 92 ? 3.065 -4.518 -22.490 1.00 74.00 92 GLY A CA 1
ATOM 732 C C . GLY A 1 92 ? 3.851 -5.689 -21.889 1.00 74.00 92 GLY A C 1
ATOM 733 O O . GLY A 1 92 ? 3.930 -6.748 -22.501 1.00 74.00 92 GLY A O 1
ATOM 734 N N . GLY A 1 93 ? 4.478 -5.502 -20.721 1.00 74.38 93 GLY A N 1
ATOM 735 C CA . GLY A 1 93 ? 5.277 -6.539 -20.060 1.00 74.38 93 GLY A CA 1
ATOM 736 C C . GLY A 1 93 ? 6.697 -6.703 -20.615 1.00 74.38 93 GLY A C 1
ATOM 737 O O . GLY A 1 93 ? 7.358 -7.698 -20.329 1.00 74.38 93 GLY A O 1
ATOM 738 N N . THR A 1 94 ? 7.202 -5.736 -21.384 1.00 83.44 94 THR A N 1
ATOM 739 C CA . THR A 1 94 ? 8.532 -5.816 -22.020 1.00 83.44 94 THR A CA 1
ATOM 740 C C . THR A 1 94 ? 9.696 -5.430 -21.103 1.00 83.44 94 THR A C 1
ATOM 742 O O . THR A 1 94 ? 10.849 -5.588 -21.500 1.00 83.44 94 THR A O 1
ATOM 745 N N . SER A 1 95 ? 9.439 -4.991 -19.861 1.00 82.12 95 SER A N 1
ATOM 746 C CA . SER A 1 95 ? 10.485 -4.562 -18.911 1.00 82.12 95 SER A CA 1
ATOM 747 C C . SER A 1 95 ? 11.623 -5.573 -18.767 1.00 82.12 95 SER A C 1
ATOM 749 O O . SER A 1 95 ? 12.784 -5.189 -18.818 1.00 82.12 95 SER A O 1
ATOM 751 N N . ALA A 1 96 ? 11.307 -6.862 -18.604 1.00 84.56 96 ALA A N 1
ATOM 752 C CA . ALA A 1 96 ? 12.321 -7.900 -18.412 1.00 84.56 96 ALA A CA 1
ATOM 753 C C . ALA A 1 96 ? 13.230 -8.054 -19.641 1.00 84.56 96 ALA A C 1
ATOM 755 O O . ALA A 1 96 ? 14.446 -8.165 -19.497 1.00 84.56 96 ALA A O 1
ATOM 756 N N . LYS A 1 97 ? 12.642 -7.995 -20.845 1.00 86.56 97 LYS A N 1
ATOM 757 C CA . LYS A 1 97 ? 13.383 -8.018 -22.111 1.00 86.56 97 LYS A CA 1
ATOM 758 C C . LYS A 1 97 ? 14.324 -6.816 -22.205 1.00 86.56 97 LYS A C 1
ATOM 760 O O . LYS A 1 97 ? 15.512 -7.007 -22.433 1.00 86.56 97 LYS A O 1
ATOM 765 N N . LEU A 1 98 ? 13.810 -5.610 -21.959 1.00 85.44 98 LEU A N 1
ATOM 766 C CA . LEU A 1 98 ? 14.607 -4.381 -22.004 1.00 85.44 98 LEU A CA 1
ATOM 767 C C . LEU A 1 98 ? 15.762 -4.432 -20.992 1.00 85.44 98 LEU A C 1
ATOM 769 O O . LEU A 1 98 ? 16.901 -4.163 -21.349 1.00 85.44 98 LEU A O 1
ATOM 773 N N . ILE A 1 99 ? 15.502 -4.837 -19.745 1.00 88.06 99 ILE A N 1
ATOM 774 C CA . ILE A 1 99 ? 16.544 -4.967 -18.710 1.00 88.06 99 ILE A CA 1
ATOM 775 C C . ILE A 1 99 ? 17.643 -5.946 -19.149 1.00 88.06 99 ILE A C 1
ATOM 777 O O . ILE A 1 99 ? 18.825 -5.669 -18.935 1.00 88.06 99 ILE A O 1
ATOM 781 N N . ALA A 1 100 ? 17.273 -7.070 -19.768 1.00 90.75 100 ALA A N 1
ATOM 782 C CA . ALA A 1 100 ? 18.232 -8.047 -20.277 1.00 90.75 100 ALA A CA 1
ATOM 783 C C . ALA A 1 100 ? 19.079 -7.482 -21.431 1.00 90.75 100 ALA A C 1
ATOM 785 O O . ALA A 1 100 ? 20.294 -7.674 -21.435 1.00 90.75 100 ALA A O 1
ATOM 786 N N . GLU A 1 101 ? 18.467 -6.753 -22.369 1.00 89.62 101 GLU A N 1
ATOM 787 C CA . GLU A 1 101 ? 19.165 -6.087 -23.480 1.00 89.62 101 GLU A CA 1
ATOM 788 C C . GLU A 1 101 ? 20.174 -5.045 -22.974 1.00 89.62 101 GLU A C 1
ATOM 790 O O . GLU A 1 101 ? 21.341 -5.085 -23.362 1.00 89.62 101 GLU A O 1
ATOM 795 N N . TRP A 1 102 ? 19.767 -4.183 -22.034 1.00 89.19 102 TRP A N 1
ATOM 796 C CA . TRP A 1 102 ? 20.656 -3.196 -21.409 1.00 89.19 102 TRP A CA 1
ATOM 797 C C . TRP A 1 102 ? 21.812 -3.852 -20.653 1.00 89.19 102 TRP A C 1
ATOM 799 O O . TRP A 1 102 ? 22.962 -3.438 -20.788 1.00 89.19 102 TRP A O 1
ATOM 809 N N . SER A 1 103 ? 21.521 -4.900 -19.878 1.00 91.44 103 SER A N 1
ATOM 810 C CA . SER A 1 103 ? 22.539 -5.626 -19.113 1.00 91.44 103 SER A CA 1
ATOM 811 C C . SER A 1 103 ? 23.563 -6.287 -20.038 1.00 91.44 103 SER A C 1
ATOM 813 O O . SER A 1 103 ? 24.759 -6.230 -19.763 1.00 91.44 103 SER A O 1
ATOM 815 N N . LYS A 1 104 ? 23.108 -6.879 -21.153 1.00 90.75 104 LYS A N 1
ATOM 816 C CA . LYS A 1 104 ? 23.983 -7.474 -22.168 1.00 90.75 104 LYS A CA 1
ATOM 817 C C . LYS A 1 104 ? 24.919 -6.430 -22.773 1.00 90.75 104 LYS A C 1
ATOM 819 O O . LYS A 1 104 ? 26.114 -6.684 -22.838 1.00 90.75 104 LYS A O 1
ATOM 824 N N . ALA A 1 105 ? 24.404 -5.276 -23.184 1.00 89.75 105 ALA A N 1
ATOM 825 C CA . ALA A 1 105 ? 25.248 -4.276 -23.824 1.00 89.75 105 ALA A CA 1
ATOM 826 C C . ALA A 1 105 ? 26.281 -3.663 -22.873 1.00 89.75 105 ALA A C 1
ATOM 828 O O . ALA A 1 105 ? 27.435 -3.511 -23.253 1.00 89.75 105 ALA A O 1
ATOM 829 N N . ILE A 1 106 ? 25.898 -3.402 -21.614 1.00 91.69 106 ILE A N 1
ATOM 830 C CA . ILE A 1 106 ? 26.842 -2.952 -20.578 1.00 91.69 106 ILE A CA 1
ATOM 831 C C . ILE A 1 106 ? 27.960 -3.985 -20.383 1.00 91.69 106 ILE A C 1
ATOM 833 O O . ILE A 1 106 ? 29.121 -3.612 -20.257 1.00 91.69 106 ILE A O 1
ATOM 837 N N . LEU A 1 107 ? 27.625 -5.280 -20.367 1.00 93.06 107 LEU A N 1
ATOM 838 C CA . LEU A 1 107 ? 28.607 -6.360 -20.216 1.00 93.06 107 LEU A CA 1
ATOM 839 C C . LEU A 1 107 ? 29.534 -6.521 -21.427 1.00 93.06 107 LEU A C 1
ATOM 841 O O . LEU A 1 107 ? 30.647 -7.012 -21.263 1.00 93.06 107 LEU A O 1
ATOM 845 N N . LEU A 1 108 ? 29.065 -6.172 -22.624 1.00 93.31 108 LEU A N 1
ATOM 846 C CA . LEU A 1 108 ? 29.808 -6.325 -23.877 1.00 93.31 108 LEU A CA 1
ATOM 847 C C . LEU A 1 108 ? 30.495 -5.032 -24.336 1.00 93.31 108 LEU A C 1
ATOM 849 O O . LEU A 1 108 ? 31.109 -5.039 -25.398 1.00 93.31 108 LEU A O 1
ATOM 853 N N . GLU A 1 109 ? 30.395 -3.952 -23.551 1.00 84.75 109 GLU A N 1
ATOM 854 C CA . GLU A 1 109 ? 30.871 -2.609 -23.917 1.00 84.75 109 GLU A CA 1
ATOM 855 C C . GLU A 1 109 ? 30.320 -2.144 -25.281 1.00 84.75 109 GLU A C 1
ATOM 857 O O . GLU A 1 109 ? 30.972 -1.425 -26.034 1.00 84.75 109 GLU A O 1
ATOM 862 N N . GLU A 1 110 ? 29.098 -2.573 -25.609 1.00 79.00 110 GLU A N 1
ATOM 863 C CA . GLU A 1 110 ? 28.397 -2.149 -26.817 1.00 79.00 110 GLU A CA 1
ATOM 864 C C . GLU A 1 110 ? 27.749 -0.779 -26.570 1.00 79.00 110 GLU A C 1
ATOM 866 O O . GLU A 1 110 ? 26.994 -0.599 -25.608 1.00 79.00 110 GLU A O 1
ATOM 871 N N . ASP A 1 111 ? 28.001 0.183 -27.460 1.00 70.88 111 ASP A N 1
ATOM 872 C CA . ASP A 1 111 ? 27.300 1.467 -27.448 1.00 70.88 111 ASP A CA 1
ATOM 873 C C . ASP A 1 111 ? 25.813 1.242 -27.768 1.00 70.88 111 ASP A C 1
ATOM 875 O O . ASP A 1 111 ? 25.432 0.966 -28.908 1.00 70.88 111 ASP A O 1
ATOM 879 N N . LEU A 1 112 ? 24.947 1.369 -26.758 1.00 64.19 112 LEU A N 1
ATOM 880 C CA . LEU A 1 112 ? 23.504 1.414 -26.977 1.00 64.19 112 LEU A CA 1
ATOM 881 C C . LEU A 1 112 ? 23.057 2.836 -27.283 1.00 64.19 112 LEU A C 1
ATOM 883 O O . LEU A 1 112 ? 23.184 3.741 -26.455 1.00 64.19 112 LEU A O 1
ATOM 887 N N . GLU A 1 113 ? 22.403 3.010 -28.427 1.00 66.31 113 GLU A N 1
ATOM 888 C CA . GLU A 1 113 ? 21.568 4.185 -28.631 1.00 66.31 113 GLU A CA 1
ATOM 889 C C . GLU A 1 113 ? 20.363 4.131 -27.684 1.00 66.31 113 GLU A C 1
ATOM 891 O O . GLU A 1 113 ? 19.546 3.206 -27.710 1.00 66.31 113 GLU A O 1
ATOM 896 N N . PHE A 1 114 ? 20.224 5.156 -26.841 1.00 63.06 114 PHE A N 1
ATOM 897 C CA . PHE A 1 114 ? 19.038 5.322 -26.012 1.00 63.06 114 PHE A CA 1
ATOM 898 C C . PHE A 1 114 ? 17.817 5.592 -26.900 1.00 63.06 114 PHE A C 1
ATOM 900 O O . PHE A 1 114 ? 17.645 6.691 -27.431 1.00 63.06 114 PHE A O 1
ATOM 907 N N . VAL A 1 115 ? 16.928 4.606 -27.024 1.00 59.16 115 VAL A N 1
ATOM 908 C CA . VAL A 1 115 ? 15.615 4.799 -27.648 1.00 59.16 115 VAL A CA 1
ATOM 909 C C . VAL A 1 115 ? 14.582 5.059 -26.545 1.00 59.16 115 VAL A C 1
ATOM 911 O O . VAL A 1 115 ? 14.246 4.137 -25.798 1.00 59.16 115 VAL A O 1
ATOM 914 N N . PRO A 1 116 ? 14.049 6.289 -26.405 1.00 52.31 116 PRO A N 1
ATOM 915 C CA . PRO A 1 116 ? 13.058 6.587 -25.379 1.00 52.31 116 PRO A CA 1
ATOM 916 C C . PRO A 1 116 ? 11.783 5.757 -25.573 1.00 52.31 116 PRO A C 1
ATOM 918 O O . PRO A 1 116 ? 11.262 5.626 -26.684 1.00 52.31 116 PRO A O 1
ATOM 921 N N . ALA A 1 117 ? 11.238 5.264 -24.457 1.00 52.09 117 ALA A N 1
ATOM 922 C CA . ALA A 1 117 ? 10.049 4.406 -24.391 1.00 52.09 117 ALA A CA 1
ATOM 923 C C . ALA A 1 117 ? 8.794 4.991 -25.079 1.00 52.09 117 ALA A C 1
ATOM 925 O O . ALA A 1 117 ? 7.879 4.251 -25.433 1.00 52.09 117 ALA A O 1
ATOM 926 N N . VAL A 1 118 ? 8.771 6.304 -25.337 1.00 48.06 118 VAL A N 1
ATOM 927 C CA . VAL A 1 118 ? 7.665 7.028 -25.986 1.00 48.06 118 VAL A CA 1
ATOM 928 C C . VAL A 1 118 ? 7.343 6.488 -27.391 1.00 48.06 118 VAL A C 1
ATOM 930 O O . VAL A 1 118 ? 6.192 6.545 -27.817 1.00 48.06 118 VAL A O 1
ATOM 933 N N . LYS A 1 119 ? 8.311 5.891 -28.105 1.00 42.56 119 LYS A N 1
ATOM 934 C CA . LYS A 1 119 ? 8.077 5.352 -29.461 1.00 42.56 119 LYS A CA 1
ATOM 935 C C . LYS A 1 119 ? 7.169 4.113 -29.521 1.00 42.56 119 LYS A C 1
ATOM 937 O O . LYS A 1 119 ? 6.669 3.807 -30.598 1.00 42.56 119 LYS A O 1
ATOM 942 N N . TYR A 1 120 ? 6.910 3.420 -28.409 1.00 44.31 120 TYR A N 1
ATOM 943 C CA . TYR A 1 120 ? 6.095 2.193 -28.420 1.00 44.31 120 TYR A CA 1
ATOM 944 C C . TYR A 1 120 ? 4.577 2.431 -28.345 1.00 44.31 120 TYR A C 1
ATOM 946 O O . TYR A 1 120 ? 3.802 1.523 -28.647 1.00 44.31 120 TYR A O 1
ATOM 954 N N . PHE A 1 121 ? 4.130 3.645 -27.999 1.00 40.62 121 PHE A N 1
ATOM 955 C CA . PHE A 1 121 ? 2.696 3.953 -27.911 1.00 40.62 121 PHE A CA 1
ATOM 956 C C . PHE A 1 121 ? 2.064 4.283 -29.276 1.00 40.62 121 PHE A C 1
ATOM 958 O O . PHE A 1 121 ? 0.859 4.136 -29.455 1.00 40.62 121 PHE A O 1
ATOM 965 N N . GLN A 1 122 ? 2.865 4.689 -30.270 1.00 38.75 122 GLN A N 1
ATOM 966 C CA . GLN A 1 122 ? 2.358 4.997 -31.617 1.00 38.75 122 GLN A CA 1
ATOM 967 C C . GLN A 1 122 ? 2.207 3.761 -32.516 1.00 38.75 122 GLN A C 1
ATOM 969 O O . GLN A 1 122 ? 1.450 3.804 -33.479 1.00 38.75 122 GLN A O 1
ATOM 974 N N . SER A 1 123 ? 2.878 2.647 -32.209 1.00 40.62 123 SER A N 1
ATOM 975 C CA . SER A 1 123 ? 2.794 1.418 -33.011 1.00 40.62 123 SER A CA 1
ATOM 976 C C . SER A 1 123 ? 1.694 0.451 -32.561 1.00 40.62 123 SER A C 1
ATOM 978 O O . SER A 1 123 ? 1.341 -0.456 -33.309 1.00 40.62 123 SER A O 1
ATOM 980 N N . SER A 1 124 ? 1.114 0.643 -31.374 1.00 38.47 124 SER A N 1
ATOM 981 C CA . SER A 1 124 ? 0.087 -0.246 -30.808 1.00 38.47 124 SER A CA 1
ATOM 982 C C . SER A 1 124 ? -1.359 0.208 -31.074 1.00 38.47 124 SER A C 1
ATOM 984 O O . SER A 1 124 ? -2.277 -0.590 -30.910 1.00 38.47 124 SER A O 1
ATOM 986 N N . GLN A 1 125 ? -1.580 1.425 -31.592 1.00 37.62 125 GLN A N 1
ATOM 987 C CA . GLN A 1 125 ? -2.893 1.848 -32.117 1.00 37.62 125 GLN A CA 1
ATOM 988 C C . GLN A 1 125 ? -3.236 1.243 -33.494 1.00 37.62 125 GLN A C 1
ATOM 990 O O . GLN A 1 125 ? -4.362 1.390 -33.957 1.00 37.62 125 GLN A O 1
ATOM 995 N N . LEU A 1 126 ? -2.303 0.531 -34.135 1.00 37.03 126 LEU A N 1
ATOM 996 C CA . LEU A 1 126 ? -2.516 -0.145 -35.423 1.00 37.03 126 LEU A CA 1
ATOM 997 C C . LEU A 1 126 ? -2.926 -1.624 -35.297 1.00 37.03 126 LEU A C 1
ATOM 999 O O . LEU A 1 126 ? -3.115 -2.273 -36.317 1.00 37.03 126 LEU A O 1
ATOM 1003 N N . LEU A 1 127 ? -3.062 -2.169 -34.080 1.00 40.56 127 LEU A N 1
ATOM 1004 C CA . LEU A 1 127 ? -3.344 -3.600 -33.859 1.00 40.56 127 LEU A CA 1
ATOM 1005 C C . LEU A 1 127 ? -4.719 -3.897 -33.230 1.00 40.56 127 LEU A C 1
ATOM 1007 O O . LEU A 1 127 ? -4.993 -5.046 -32.904 1.00 40.56 127 LEU A O 1
ATOM 1011 N N . PHE A 1 128 ? -5.589 -2.891 -33.082 1.00 38.12 128 PHE A N 1
ATOM 1012 C CA . PHE A 1 128 ? -6.968 -3.058 -32.587 1.00 38.12 128 PHE A CA 1
ATOM 1013 C C . PHE A 1 128 ? -8.014 -2.344 -33.459 1.00 38.12 128 PHE A C 1
ATOM 1015 O O . PHE A 1 128 ? -9.023 -1.865 -32.951 1.00 38.12 128 PHE A O 1
ATOM 1022 N N . ASN A 1 129 ? -7.770 -2.272 -34.767 1.00 39.75 129 ASN A N 1
ATOM 1023 C CA . ASN A 1 129 ? -8.829 -2.084 -35.756 1.00 39.75 129 ASN A CA 1
ATOM 1024 C C . ASN A 1 129 ? -8.815 -3.315 -36.659 1.00 39.75 129 ASN A C 1
ATOM 1026 O O . ASN A 1 129 ? -8.058 -3.340 -37.624 1.00 39.75 129 ASN A O 1
ATOM 1030 N N . ASP A 1 130 ? -9.541 -4.343 -36.221 1.00 39.59 130 ASP A N 1
ATOM 1031 C CA . ASP A 1 130 ? -10.390 -5.256 -37.003 1.00 39.59 130 ASP A CA 1
ATOM 1032 C C . ASP A 1 130 ? -11.047 -6.270 -36.047 1.00 39.59 130 ASP A C 1
ATOM 1034 O O . ASP A 1 130 ? -10.314 -6.962 -35.301 1.00 39.59 130 ASP A O 1
#

pLDDT: mean 84.3, std 17.07, range [37.03, 97.44]

Radius of gyration: 20.22 Å; chains: 1; bounding box: 47×24×58 Å